Protein AF-M3ENJ6-F1 (afdb_monomer_lite)

pLDDT: mean 75.53, std 18.99, range [31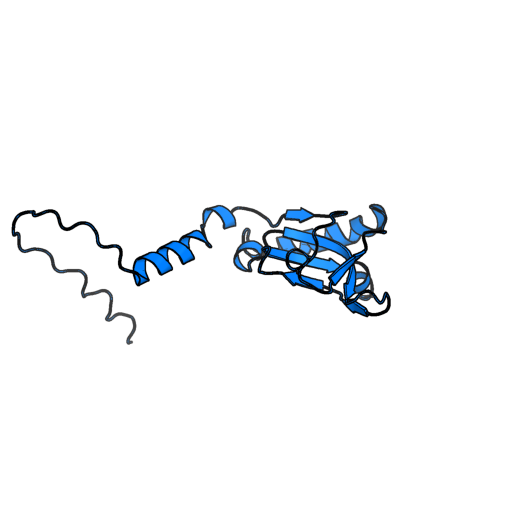.14, 95.12]

Organism: NCBI:txid1088540

Structure (mmCIF, N/CA/C/O backbone):
data_AF-M3ENJ6-F1
#
_entry.id   AF-M3ENJ6-F1
#
loop_
_atom_site.group_PDB
_atom_site.id
_atom_site.type_symbol
_atom_site.label_atom_id
_atom_site.label_alt_id
_atom_site.label_comp_id
_atom_site.label_asym_id
_atom_site.label_entity_id
_atom_site.label_seq_id
_atom_site.pdbx_PDB_ins_code
_atom_site.Cartn_x
_atom_site.Cartn_y
_atom_site.Cartn_z
_atom_site.occupancy
_atom_site.B_iso_or_equiv
_atom_site.auth_seq_id
_atom_site.auth_comp_id
_atom_site.auth_asym_id
_atom_site.auth_atom_id
_atom_site.pdbx_PDB_model_num
ATOM 1 N N . MET A 1 1 ? -9.601 -5.178 40.228 1.00 53.81 1 MET A N 1
ATOM 2 C CA . MET A 1 1 ? -10.461 -4.629 41.297 1.00 53.81 1 MET A CA 1
ATOM 3 C C . MET A 1 1 ? -10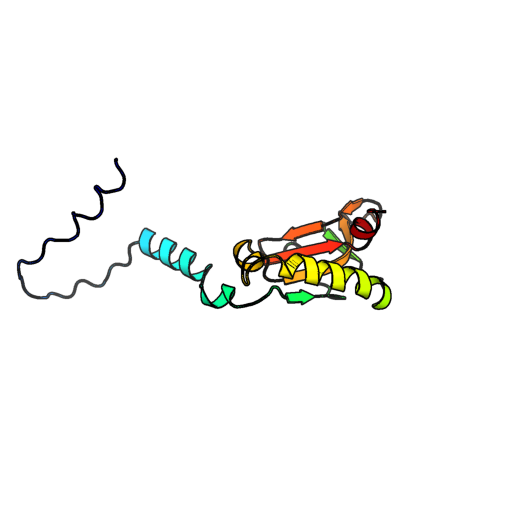.394 -3.096 41.297 1.00 53.81 1 MET A C 1
ATOM 5 O O . MET A 1 1 ? -9.848 -2.539 42.226 1.00 53.81 1 MET A O 1
ATOM 9 N N . ILE A 1 2 ? -10.893 -2.438 40.235 1.00 52.59 2 ILE A N 1
ATOM 10 C CA . ILE A 1 2 ? -11.216 -0.984 40.161 1.00 52.59 2 ILE A CA 1
ATOM 11 C C . ILE A 1 2 ? -12.117 -0.700 38.932 1.00 52.59 2 ILE A C 1
ATOM 13 O O . ILE A 1 2 ? -12.914 0.225 38.969 1.00 52.59 2 ILE A O 1
ATOM 17 N N . LEU A 1 3 ? -12.110 -1.540 37.883 1.00 43.94 3 LEU A N 1
ATOM 18 C CA . LEU A 1 3 ? -12.920 -1.288 36.674 1.00 43.94 3 LEU A CA 1
ATOM 19 C C . LEU A 1 3 ? -14.397 -1.747 36.745 1.00 43.94 3 LEU A C 1
ATOM 21 O O . LEU A 1 3 ? -15.190 -1.385 35.888 1.00 43.94 3 LEU A O 1
ATOM 25 N N . PHE A 1 4 ? -14.806 -2.490 37.780 1.00 44.81 4 PHE A N 1
ATOM 26 C CA . PHE A 1 4 ? -16.204 -2.935 37.952 1.00 44.81 4 PHE A CA 1
ATOM 27 C C . PHE A 1 4 ? -17.105 -1.920 38.684 1.00 44.81 4 PHE A C 1
ATOM 29 O O . PHE A 1 4 ? -18.302 -2.152 38.820 1.00 44.81 4 PHE A O 1
ATOM 36 N N . LEU A 1 5 ? -16.552 -0.792 39.148 1.00 44.59 5 LEU A N 1
ATOM 37 C CA . LEU A 1 5 ? -17.276 0.213 39.940 1.00 44.59 5 LEU A CA 1
ATOM 38 C C . LEU A 1 5 ? -18.091 1.214 39.103 1.00 44.59 5 LEU A C 1
ATOM 40 O O . LEU A 1 5 ? -18.911 1.931 39.663 1.00 44.59 5 LEU A O 1
ATOM 44 N N . PHE A 1 6 ? -17.915 1.252 37.778 1.00 50.09 6 PHE A N 1
ATOM 45 C CA . PHE A 1 6 ? -18.625 2.208 36.916 1.00 50.09 6 PHE A CA 1
ATOM 46 C C . PHE A 1 6 ? -19.968 1.703 36.367 1.00 50.09 6 PHE A C 1
ATOM 48 O O . PHE A 1 6 ? -20.763 2.514 35.900 1.00 50.09 6 PHE A O 1
ATOM 55 N N . LEU A 1 7 ? -20.269 0.399 36.438 1.00 50.62 7 LEU A N 1
ATOM 56 C CA . LEU A 1 7 ? -21.503 -0.140 35.844 1.00 50.62 7 LEU A CA 1
ATOM 57 C C . LEU A 1 7 ? -22.755 0.005 36.725 1.00 50.62 7 LEU A C 1
ATOM 59 O O . LEU A 1 7 ? -23.865 -0.086 36.208 1.00 50.62 7 LEU A O 1
ATOM 63 N N . THR A 1 8 ? -22.628 0.246 38.031 1.00 49.09 8 THR A N 1
ATOM 64 C CA . THR A 1 8 ? -23.790 0.242 38.941 1.00 49.09 8 THR A CA 1
ATOM 65 C C . THR A 1 8 ? -24.475 1.600 39.100 1.00 49.09 8 THR A C 1
ATOM 67 O O . THR A 1 8 ? -25.547 1.662 39.695 1.00 49.09 8 THR A O 1
ATOM 70 N N . ALA A 1 9 ? -23.927 2.682 38.533 1.00 47.38 9 ALA A N 1
ATOM 71 C CA . ALA A 1 9 ? -24.529 4.016 38.631 1.00 47.38 9 ALA A CA 1
ATOM 72 C C . ALA A 1 9 ? -25.655 4.283 37.609 1.00 47.38 9 ALA A C 1
ATOM 74 O O . ALA A 1 9 ? -26.378 5.263 37.758 1.00 47.38 9 ALA A O 1
ATOM 75 N N . LEU A 1 10 ? -25.842 3.426 36.594 1.00 52.09 10 LEU A N 1
ATOM 76 C CA . LEU A 1 10 ? -26.919 3.585 35.601 1.00 52.09 10 LEU A CA 1
ATOM 77 C C . LEU A 1 10 ? -28.250 2.919 35.997 1.00 52.09 10 LEU A C 1
ATOM 79 O O . LEU A 1 10 ? -29.239 3.065 35.282 1.00 52.09 10 LEU A O 1
ATOM 83 N N . ALA A 1 11 ? -28.312 2.207 37.124 1.00 44.59 11 ALA A N 1
ATOM 84 C CA . ALA A 1 11 ? -29.521 1.517 37.573 1.00 44.59 11 ALA A CA 1
ATOM 85 C C . ALA A 1 11 ? -30.241 2.289 38.692 1.00 44.59 11 ALA A C 1
ATOM 87 O O . ALA A 1 11 ? -30.346 1.813 39.818 1.00 44.59 11 ALA A O 1
ATOM 88 N N . CYS A 1 12 ? -30.750 3.487 38.393 1.00 33.75 12 CYS A N 1
ATOM 89 C CA . CYS A 1 12 ? -31.801 4.100 39.205 1.00 33.75 12 CYS A CA 1
ATOM 90 C C . CYS A 1 12 ? -32.714 4.961 38.319 1.00 33.75 12 CYS A C 1
ATOM 92 O O . CYS A 1 12 ? -32.332 6.031 37.860 1.00 33.75 12 CYS A O 1
ATOM 94 N N . ASN A 1 13 ? -33.924 4.466 38.076 1.00 43.31 13 ASN A N 1
ATOM 95 C CA . ASN A 1 13 ? -35.081 5.212 37.577 1.00 43.31 13 ASN A CA 1
ATOM 96 C C . ASN A 1 13 ? -36.240 4.919 38.552 1.00 43.31 13 ASN A C 1
ATOM 98 O O . ASN A 1 13 ? -36.225 3.835 39.144 1.00 43.31 13 ASN A O 1
ATOM 102 N N . PRO A 1 14 ? -37.300 5.745 38.664 1.00 51.31 14 PRO A N 1
ATOM 103 C CA . PRO A 1 14 ? -37.519 7.094 38.131 1.00 51.31 14 PRO A CA 1
ATOM 104 C C . PRO A 1 14 ? -38.055 8.077 39.207 1.00 51.31 14 PRO A C 1
ATOM 106 O O . PRO A 1 14 ? -38.473 7.683 40.296 1.00 51.31 14 PRO A O 1
ATOM 109 N N . LYS A 1 15 ? -38.153 9.368 38.875 1.00 31.14 15 LYS A N 1
ATOM 110 C CA . LYS A 1 15 ? -39.212 10.221 39.436 1.00 31.14 15 LYS A CA 1
ATOM 111 C C . LYS A 1 15 ? -39.740 11.129 38.331 1.00 31.14 15 LYS A C 1
ATOM 113 O O . LYS A 1 15 ? -38.979 11.890 37.747 1.00 31.14 15 LYS A O 1
ATOM 118 N N . GLU A 1 16 ? -41.017 10.952 38.007 1.00 45.12 16 GLU A N 1
ATOM 119 C CA . GLU A 1 16 ? -41.739 11.743 37.014 1.00 45.12 16 GLU A CA 1
ATOM 120 C C . GLU A 1 16 ? -41.805 13.217 37.422 1.00 45.12 16 GLU A C 1
ATOM 122 O O . GLU A 1 16 ? -42.288 13.548 38.505 1.00 45.12 16 GLU A O 1
ATOM 127 N N . GLU A 1 17 ? -41.419 14.093 36.496 1.00 31.44 17 GLU A N 1
ATOM 128 C CA . GLU A 1 17 ? -42.055 15.391 36.305 1.00 31.44 17 GLU A CA 1
ATOM 129 C C . GLU A 1 17 ? -42.125 15.706 34.799 1.00 31.44 17 GLU A C 1
ATOM 131 O O . GLU A 1 17 ? -41.236 15.365 34.021 1.00 31.44 17 GLU A O 1
ATOM 136 N N . ASN A 1 18 ? -43.272 16.254 34.398 1.00 34.28 18 ASN A N 1
ATOM 137 C CA . ASN A 1 18 ? -43.823 16.356 33.043 1.00 34.28 18 ASN A CA 1
ATOM 138 C C . ASN A 1 18 ? -42.956 17.118 32.003 1.00 34.28 18 ASN A C 1
ATOM 140 O O . ASN A 1 18 ? -42.066 17.892 32.361 1.00 34.28 18 ASN A O 1
ATOM 144 N N . PRO A 1 19 ? -43.243 16.935 30.694 1.00 44.66 19 PRO A N 1
ATOM 145 C CA . PRO A 1 19 ? -42.347 17.216 29.589 1.00 44.66 19 PRO A CA 1
ATOM 146 C C . PRO A 1 19 ? -42.394 18.691 29.207 1.00 44.66 19 PRO A C 1
ATOM 148 O O . PRO A 1 19 ? -43.429 19.233 28.831 1.00 44.66 19 PRO A O 1
ATOM 151 N N . SER A 1 20 ? -41.236 19.333 29.213 1.00 32.31 20 SER A N 1
ATOM 152 C CA . SER A 1 20 ? -41.041 20.548 28.437 1.00 32.31 20 SER A CA 1
ATOM 153 C C . SER A 1 20 ? -39.766 20.374 27.637 1.00 32.31 20 SER A C 1
ATOM 155 O O . SER A 1 20 ? -38.665 20.379 28.186 1.00 32.31 20 SER A O 1
ATOM 157 N N . THR A 1 21 ? -39.973 20.098 26.348 1.00 42.16 21 THR A N 1
ATOM 158 C CA . THR A 1 21 ? -39.061 20.285 25.213 1.00 42.16 21 THR A CA 1
ATOM 159 C C . THR A 1 21 ? -37.748 20.973 25.584 1.00 42.16 21 THR A C 1
ATOM 161 O O . THR A 1 21 ? -37.612 22.189 25.463 1.00 42.16 21 THR A O 1
ATOM 164 N N . LYS A 1 22 ? -36.754 20.187 26.002 1.00 33.97 22 LYS A N 1
ATOM 165 C CA . LYS A 1 22 ? -35.361 20.620 25.943 1.00 33.97 22 LYS A CA 1
ATOM 166 C C . LYS A 1 22 ? -34.830 20.158 24.591 1.00 33.97 22 LYS A C 1
ATOM 168 O O . LYS A 1 22 ? -34.833 18.950 24.346 1.00 33.97 22 LYS A O 1
ATOM 173 N N . PRO A 1 23 ? -34.439 21.071 23.686 1.00 42.16 23 PRO A N 1
ATOM 174 C CA . PRO A 1 23 ? -33.745 20.656 22.481 1.00 42.16 23 PRO A CA 1
ATOM 175 C C . PRO A 1 23 ? -32.495 19.911 22.938 1.00 42.16 23 PRO A C 1
ATOM 177 O O . PRO A 1 23 ? -31.799 20.364 23.846 1.00 42.16 23 PRO A O 1
ATOM 180 N N . PHE A 1 24 ? -32.275 18.736 22.360 1.00 42.69 24 PHE A N 1
ATOM 181 C CA . PHE A 1 24 ? -31.094 17.917 22.579 1.00 42.69 24 PHE A CA 1
ATOM 182 C C . PHE A 1 24 ? -29.872 18.779 22.234 1.00 42.69 24 PHE A C 1
ATOM 184 O O . PHE A 1 24 ? -29.521 18.927 21.064 1.00 42.69 24 PHE A O 1
ATOM 191 N N . SER A 1 25 ? -29.288 19.455 23.227 1.00 49.38 25 SER A N 1
ATOM 192 C CA . SER A 1 25 ? -28.078 20.241 23.030 1.00 49.38 25 SER A CA 1
ATOM 193 C C . SER A 1 25 ? -26.958 19.230 22.883 1.00 49.38 25 SER A C 1
ATOM 195 O O . SER A 1 25 ? -26.461 18.699 23.873 1.00 49.38 25 SER A O 1
ATOM 197 N N . LEU A 1 26 ? -26.656 18.892 21.631 1.00 56.31 26 LEU A N 1
ATOM 198 C CA . LEU A 1 26 ? -25.541 18.037 21.273 1.00 56.31 26 LEU A CA 1
ATOM 199 C C . LEU A 1 26 ? -24.282 18.711 21.825 1.00 56.31 26 LEU A C 1
ATOM 201 O O . LEU A 1 26 ? -23.842 19.740 21.312 1.00 56.31 26 LEU A O 1
ATOM 205 N N . ASP A 1 27 ? -23.759 18.178 22.924 1.00 71.31 27 ASP A N 1
ATOM 206 C CA . ASP A 1 27 ? -22.579 18.729 23.566 1.00 71.31 27 ASP A CA 1
ATOM 207 C C . ASP A 1 27 ? -21.409 18.638 22.578 1.00 71.31 27 ASP A C 1
ATOM 209 O O . ASP A 1 27 ? -21.325 17.708 21.756 1.00 71.31 27 ASP A O 1
ATOM 213 N N . LYS A 1 28 ? -20.506 19.616 22.604 1.00 68.88 28 LYS A N 1
ATOM 214 C CA . LYS A 1 28 ? -19.396 19.688 21.638 1.00 68.88 28 LYS A CA 1
ATOM 215 C C . LYS A 1 28 ? -18.558 18.403 21.653 1.00 68.88 28 LYS A C 1
ATOM 217 O O . LYS A 1 28 ? -18.149 17.918 20.599 1.00 68.88 28 LYS A O 1
ATOM 222 N N . ASP A 1 29 ? -18.403 17.805 22.828 1.00 71.00 29 ASP A N 1
ATOM 223 C CA . ASP A 1 29 ? -17.637 16.577 23.034 1.00 71.00 29 ASP A CA 1
ATOM 224 C C . ASP A 1 29 ? -18.362 15.341 22.482 1.00 71.00 29 ASP A C 1
ATOM 226 O O . ASP A 1 29 ? -17.748 14.512 21.810 1.00 71.00 29 ASP A O 1
ATOM 230 N N . THR A 1 30 ? -19.689 15.255 22.643 1.00 72.56 30 THR A N 1
ATOM 231 C CA . THR A 1 30 ? -20.504 14.226 21.970 1.00 72.56 30 THR A CA 1
ATOM 232 C C . THR A 1 30 ? -20.474 14.365 20.450 1.00 72.56 30 THR A C 1
ATOM 234 O O . THR A 1 30 ? -20.476 13.360 19.745 1.00 72.56 30 THR A O 1
ATOM 237 N N . SER A 1 31 ? -20.381 15.593 19.937 1.00 73.25 31 SER A N 1
ATOM 238 C CA . SER A 1 31 ? -20.299 15.874 18.498 1.00 73.25 31 SER A CA 1
ATOM 239 C C . SER A 1 31 ? -18.965 15.407 17.907 1.00 73.25 31 SER A C 1
ATOM 241 O O . SER A 1 31 ? -18.934 14.802 16.837 1.00 73.25 31 SER A O 1
ATOM 243 N N . LEU A 1 32 ? -17.861 15.648 18.623 1.00 72.56 32 LEU A N 1
ATOM 244 C CA . LEU A 1 32 ? -16.525 15.181 18.243 1.00 72.56 32 LEU A CA 1
ATOM 245 C C . LEU A 1 32 ? -16.411 13.655 18.319 1.00 72.56 32 LEU A C 1
ATOM 247 O O . LEU A 1 32 ? -15.846 13.048 17.413 1.00 72.56 32 LEU A O 1
ATOM 251 N N . LEU A 1 33 ? -16.987 13.028 19.348 1.00 71.38 33 LEU A N 1
ATOM 252 C CA . LEU A 1 33 ? -17.056 11.566 19.454 1.00 71.38 33 LEU A CA 1
ATOM 253 C C . LEU A 1 33 ? -17.849 10.943 18.299 1.00 71.38 33 LEU A C 1
ATOM 255 O O . LEU A 1 33 ? -17.395 9.969 17.704 1.00 71.38 33 LEU A O 1
ATOM 259 N N . LEU A 1 34 ? -18.991 11.529 17.935 1.00 69.44 34 LEU A N 1
ATOM 260 C CA . LEU A 1 34 ? -19.777 11.101 16.774 1.00 69.44 34 LEU A CA 1
ATOM 261 C C . LEU A 1 34 ? -19.007 11.266 15.458 1.00 69.44 34 LEU A C 1
ATOM 263 O O . LEU A 1 34 ? -19.066 10.379 14.611 1.00 69.44 34 LEU A O 1
ATOM 267 N N . LEU A 1 35 ? -18.250 12.354 15.293 1.00 66.31 35 LEU A N 1
ATOM 268 C CA . LEU A 1 35 ? -17.408 12.567 14.113 1.00 66.31 35 LEU A CA 1
ATOM 269 C C . LEU A 1 35 ? -16.266 11.539 14.030 1.00 66.31 35 LEU A C 1
ATOM 271 O O . LEU A 1 35 ? -15.952 11.054 12.947 1.00 66.31 35 LEU A O 1
ATOM 275 N N . LEU A 1 36 ? -15.671 11.170 15.168 1.00 65.50 36 LEU A N 1
ATOM 276 C CA . LEU A 1 36 ? -14.645 10.124 15.242 1.00 65.50 36 LEU A CA 1
ATOM 277 C C . LEU A 1 36 ? -15.221 8.739 14.908 1.00 65.50 36 LEU A C 1
ATOM 279 O O . LEU A 1 36 ? -14.609 7.997 14.144 1.00 65.50 36 LEU A O 1
ATOM 283 N N . LEU A 1 37 ? -16.423 8.424 15.395 1.00 63.62 37 LEU A N 1
ATOM 284 C CA . LEU A 1 37 ? -17.148 7.188 15.065 1.00 63.62 37 LEU A CA 1
ATOM 285 C C . LEU A 1 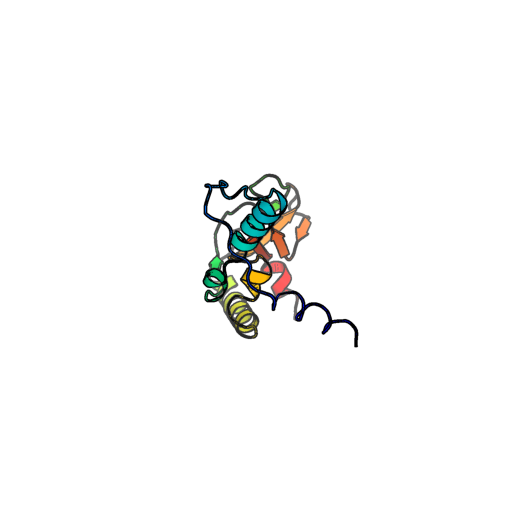37 ? -17.594 7.133 13.598 1.00 63.62 37 LEU A C 1
ATOM 287 O O . LEU A 1 37 ? -17.682 6.061 13.013 1.00 63.62 37 LEU A O 1
ATOM 291 N N . GLN A 1 38 ? -17.855 8.279 12.964 1.00 61.94 38 GLN A N 1
ATOM 292 C CA . GLN A 1 38 ? -18.127 8.312 11.525 1.00 61.94 38 GLN A CA 1
ATOM 293 C C . GLN A 1 38 ? -16.898 7.950 10.680 1.00 61.94 38 GLN A C 1
ATOM 295 O O . GLN A 1 38 ? -17.090 7.559 9.526 1.00 61.94 38 GLN A O 1
ATOM 300 N N . ILE A 1 39 ? -15.681 8.084 11.229 1.00 62.41 39 ILE A N 1
ATOM 301 C CA . ILE A 1 39 ? -14.422 7.738 10.557 1.00 62.41 39 ILE A CA 1
ATOM 302 C C . ILE A 1 39 ? -14.129 6.235 10.661 1.00 62.41 39 ILE A C 1
ATOM 304 O O . ILE A 1 39 ? -13.757 5.669 9.634 1.00 62.41 39 ILE A O 1
ATOM 308 N N . ASP A 1 40 ? -14.355 5.569 11.812 1.00 63.16 40 ASP A N 1
ATOM 309 C CA . ASP A 1 40 ? -14.572 4.107 11.811 1.00 63.16 40 ASP A CA 1
ATOM 310 C C . ASP A 1 40 ? -16.001 3.618 11.962 1.00 63.16 40 ASP A C 1
ATOM 312 O O . ASP A 1 40 ? -16.486 3.198 13.011 1.00 63.16 40 ASP A O 1
ATOM 316 N N . ARG A 1 41 ? -16.613 3.532 10.788 1.00 64.19 41 ARG A N 1
ATOM 317 C CA . ARG A 1 41 ? -17.772 2.704 10.528 1.00 64.19 41 ARG A CA 1
ATOM 318 C C . ARG A 1 41 ? -17.355 1.248 10.394 1.00 64.19 41 ARG A C 1
ATOM 320 O O . ARG A 1 41 ? -16.471 0.923 9.601 1.00 64.19 41 ARG A O 1
ATOM 327 N N . PHE A 1 42 ? -18.038 0.386 11.136 1.00 62.16 42 PHE A N 1
ATOM 328 C CA . PHE A 1 42 ? -17.850 -1.060 11.080 1.00 62.16 42 PHE A CA 1
ATOM 329 C C . PHE A 1 42 ? -18.088 -1.614 9.668 1.00 62.16 42 PHE A C 1
ATOM 331 O O . PHE A 1 42 ? -17.391 -2.528 9.242 1.00 62.16 42 PHE A O 1
ATOM 338 N N . GLU A 1 43 ? -19.003 -1.007 8.910 1.00 66.56 43 GLU A N 1
ATOM 339 C CA . GLU A 1 43 ? -19.340 -1.404 7.541 1.00 66.56 43 GLU A CA 1
ATOM 340 C C . GLU A 1 43 ? -18.136 -1.343 6.584 1.00 66.56 43 GLU A C 1
ATOM 342 O O . GLU A 1 43 ? -18.091 -2.078 5.600 1.00 66.56 43 GLU A O 1
ATOM 347 N N . ASN A 1 44 ? -17.133 -0.510 6.882 1.00 66.56 44 ASN A N 1
ATOM 348 C CA . ASN A 1 44 ? -15.908 -0.432 6.085 1.00 66.56 44 ASN A CA 1
ATOM 349 C C . ASN A 1 44 ? -14.941 -1.595 6.369 1.00 66.56 44 ASN A C 1
ATOM 351 O O . ASN A 1 44 ? -13.985 -1.773 5.622 1.00 66.56 44 ASN A O 1
ATOM 355 N N . TYR A 1 45 ? -15.145 -2.381 7.430 1.00 64.31 45 TYR A N 1
ATOM 356 C CA . TYR A 1 45 ? -14.247 -3.477 7.811 1.00 64.31 45 TYR A CA 1
ATOM 357 C C . TYR A 1 45 ? -14.609 -4.828 7.195 1.00 64.31 45 TYR A C 1
ATOM 359 O O . TYR A 1 45 ? -13.802 -5.753 7.241 1.00 64.31 45 TYR A O 1
ATOM 367 N N . ASP A 1 46 ? -15.775 -4.937 6.564 1.00 73.62 46 ASP A N 1
ATOM 368 C CA . ASP A 1 46 ? -16.148 -6.138 5.814 1.00 73.62 46 ASP A CA 1
ATOM 369 C C . ASP A 1 46 ? -15.437 -6.225 4.449 1.00 73.62 46 ASP A C 1
ATOM 371 O O . ASP A 1 46 ? -15.524 -7.246 3.761 1.00 73.62 46 ASP A O 1
ATOM 375 N N . GLN A 1 47 ? -14.711 -5.170 4.059 1.00 78.44 47 GLN A N 1
ATOM 376 C CA . GLN A 1 47 ? -14.006 -5.063 2.786 1.00 78.44 47 GLN A CA 1
ATOM 377 C C . GLN A 1 47 ? -12.509 -5.378 2.924 1.00 78.44 47 GLN A C 1
ATOM 379 O O . GLN A 1 47 ? -11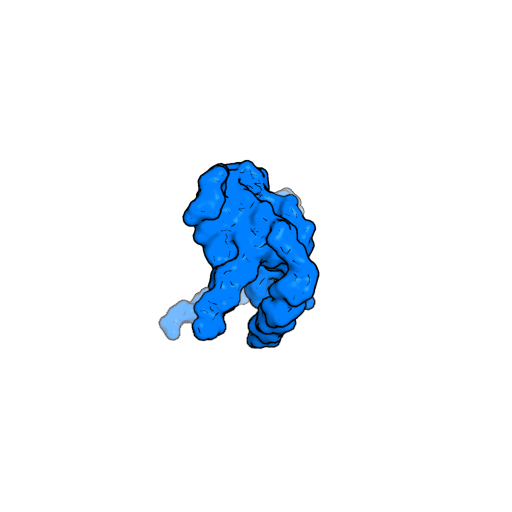.868 -5.094 3.941 1.00 78.44 47 GLN A O 1
ATOM 384 N N . ASP A 1 48 ? -11.953 -5.970 1.868 1.00 83.38 48 ASP A N 1
ATOM 385 C CA . ASP A 1 48 ? -10.510 -6.119 1.694 1.00 83.38 48 ASP A CA 1
ATOM 386 C C . ASP A 1 48 ? -9.916 -4.825 1.111 1.00 83.38 48 ASP A C 1
ATOM 388 O O . ASP A 1 48 ? -10.612 -4.030 0.478 1.00 83.38 48 ASP A O 1
ATOM 392 N N . VAL A 1 49 ? -8.622 -4.599 1.345 1.00 91.19 49 VAL A N 1
ATOM 393 C CA . VAL A 1 49 ? -7.902 -3.441 0.795 1.00 91.19 49 VAL A CA 1
ATOM 394 C C . VAL A 1 49 ? -7.842 -3.525 -0.732 1.00 91.19 49 VAL A C 1
ATOM 396 O O . VAL A 1 49 ? -7.557 -4.581 -1.298 1.00 91.19 49 VAL A O 1
ATOM 399 N N . GLU A 1 50 ? -8.090 -2.409 -1.413 1.00 93.19 50 GLU A N 1
ATOM 400 C CA . GLU A 1 50 ? -7.991 -2.345 -2.871 1.00 93.19 50 GLU A CA 1
ATOM 401 C C . GLU A 1 50 ? -6.521 -2.198 -3.288 1.00 93.19 50 GLU A C 1
ATOM 403 O O . GLU A 1 50 ? -5.817 -1.310 -2.805 1.00 93.19 50 GLU A O 1
ATOM 408 N N . ILE A 1 51 ? -6.045 -3.062 -4.186 1.00 93.62 51 ILE A N 1
ATOM 409 C CA . ILE A 1 51 ? -4.684 -2.990 -4.732 1.00 93.62 51 ILE A CA 1
ATOM 410 C C . ILE A 1 51 ? -4.757 -2.361 -6.123 1.00 93.62 51 ILE A C 1
ATOM 412 O O . ILE A 1 51 ? -5.401 -2.903 -7.019 1.00 93.62 51 ILE A O 1
ATOM 416 N N . LEU A 1 52 ? -4.079 -1.231 -6.293 1.00 94.25 52 LEU A N 1
ATOM 417 C CA . LEU A 1 52 ? -4.013 -0.450 -7.520 1.00 94.25 52 LEU A CA 1
ATOM 418 C C . LEU A 1 52 ? -2.614 -0.548 -8.130 1.00 94.25 52 LEU A C 1
ATOM 420 O O . LEU A 1 52 ? -1.605 -0.415 -7.436 1.00 94.25 52 LEU A O 1
ATOM 424 N N . THR A 1 53 ? -2.559 -0.732 -9.443 1.00 92.88 53 THR A N 1
ATOM 425 C CA . THR A 1 53 ? -1.331 -0.717 -10.247 1.00 92.88 53 THR A CA 1
ATOM 426 C C . THR A 1 53 ? -1.465 0.324 -11.350 1.00 92.88 53 THR A C 1
ATOM 428 O O . THR A 1 53 ? -2.569 0.784 -11.639 1.00 92.88 53 THR A O 1
ATOM 431 N N . HIS A 1 54 ? -0.346 0.746 -11.941 1.00 91.81 54 HIS A N 1
ATOM 432 C CA . HIS A 1 54 ? -0.288 1.722 -13.040 1.00 91.81 54 HIS A CA 1
ATOM 433 C C . HIS A 1 54 ? -1.131 2.985 -12.804 1.00 91.81 54 HIS A C 1
ATOM 435 O O . HIS A 1 54 ? -1.658 3.581 -13.740 1.00 91.81 54 HIS A O 1
ATOM 441 N N . THR A 1 55 ? -1.285 3.392 -11.543 1.00 90.81 55 THR A N 1
ATOM 442 C CA . THR A 1 55 ? -2.156 4.503 -11.160 1.00 90.81 55 THR A CA 1
ATOM 443 C C . THR A 1 55 ? -1.313 5.662 -10.639 1.00 90.81 55 THR A C 1
ATOM 445 O O . THR A 1 55 ? -0.574 5.508 -9.668 1.00 90.81 55 THR A O 1
ATOM 448 N N . ASP A 1 56 ? -1.455 6.834 -11.259 1.00 90.12 56 ASP A N 1
ATOM 449 C CA . ASP A 1 56 ? -0.769 8.063 -10.847 1.00 90.12 56 ASP A CA 1
ATOM 450 C C . ASP A 1 56 ? -1.599 8.834 -9.808 1.00 90.12 56 ASP A C 1
ATOM 452 O O . ASP A 1 56 ? -2.273 9.820 -10.110 1.00 90.12 56 ASP A O 1
ATOM 456 N N . ILE A 1 57 ? -1.612 8.332 -8.570 1.00 92.25 57 ILE A N 1
ATOM 457 C CA . ILE A 1 57 ? -2.164 9.067 -7.424 1.00 92.25 57 ILE A CA 1
ATOM 458 C C . ILE A 1 57 ? -0.986 9.681 -6.664 1.00 92.25 57 ILE A C 1
ATOM 460 O O . ILE A 1 57 ? -0.289 8.958 -5.957 1.00 92.25 57 ILE A O 1
ATOM 464 N N . PRO A 1 58 ? -0.731 10.995 -6.773 1.00 90.62 58 PRO A N 1
ATOM 465 C CA . PRO A 1 58 ? 0.435 11.595 -6.144 1.00 90.62 58 PRO A CA 1
ATOM 466 C C . PRO A 1 58 ? 0.310 11.585 -4.607 1.00 90.62 58 PRO A C 1
ATOM 468 O O . PRO A 1 58 ? -0.720 12.035 -4.081 1.00 90.62 58 PRO A O 1
ATOM 471 N N . PRO A 1 59 ? 1.362 11.165 -3.872 1.00 91.75 59 PRO A N 1
ATOM 472 C CA . PRO A 1 59 ? 1.340 11.128 -2.414 1.00 91.75 59 PRO A CA 1
ATOM 473 C C . PRO A 1 59 ? 1.067 12.492 -1.775 1.00 91.75 59 PRO A C 1
ATOM 475 O O . PRO A 1 59 ? 1.541 13.539 -2.237 1.00 91.75 59 PRO A O 1
ATOM 478 N N . TYR A 1 60 ? 0.336 12.477 -0.663 1.00 90.44 60 TYR A N 1
ATOM 479 C CA . TYR A 1 60 ? -0.084 13.648 0.108 1.00 90.44 60 TYR A CA 1
ATOM 480 C C . TYR A 1 60 ? -0.852 14.663 -0.739 1.00 90.44 60 TYR A C 1
ATOM 482 O O . TYR A 1 60 ? -0.691 15.878 -0.591 1.00 90.44 60 TYR A O 1
ATOM 490 N N . SER A 1 61 ? -1.689 14.160 -1.653 1.00 85.94 61 SER A N 1
ATOM 491 C CA . SER A 1 61 ? -2.490 14.977 -2.574 1.00 85.94 61 SER A CA 1
ATOM 492 C C . SER A 1 61 ? -1.641 15.970 -3.378 1.00 85.94 61 SER A C 1
ATOM 494 O O . SER A 1 61 ? -2.027 17.127 -3.554 1.00 85.94 61 SER A O 1
ATOM 496 N N . GLY A 1 62 ? -0.445 15.544 -3.796 1.00 82.81 62 GLY A N 1
ATOM 497 C CA . GLY A 1 62 ? 0.494 16.364 -4.568 1.00 82.81 62 GLY A CA 1
ATOM 498 C C . GLY A 1 62 ? 1.189 17.482 -3.782 1.00 82.81 62 GLY A C 1
ATOM 499 O O . GLY A 1 62 ? 1.916 18.273 -4.372 1.00 82.81 62 GLY A O 1
ATOM 500 N N . LYS A 1 63 ? 1.004 17.565 -2.457 1.00 83.19 63 LYS A N 1
ATOM 501 C CA . LYS A 1 63 ? 1.679 18.558 -1.595 1.00 83.19 63 LYS A CA 1
ATOM 502 C C . LYS A 1 63 ? 3.048 18.096 -1.094 1.00 83.19 63 LYS A C 1
ATOM 504 O O . LYS A 1 63 ? 3.641 18.754 -0.242 1.00 83.19 63 LYS A O 1
ATOM 509 N N . SER A 1 64 ? 3.526 16.949 -1.567 1.00 84.12 64 SER A N 1
ATOM 510 C CA . SER A 1 64 ? 4.798 16.371 -1.153 1.00 84.12 64 SER A CA 1
ATOM 511 C C . SER A 1 64 ? 5.846 16.430 -2.250 1.00 84.12 64 SER A C 1
ATOM 513 O O . SER A 1 64 ? 5.545 16.644 -3.419 1.00 84.12 64 SER A O 1
ATOM 515 N N . ASN A 1 65 ? 7.093 16.185 -1.860 1.00 87.94 65 ASN A N 1
ATOM 516 C CA . ASN A 1 65 ? 8.207 16.051 -2.791 1.00 87.94 65 ASN A CA 1
ATOM 517 C C . ASN A 1 65 ? 8.310 14.628 -3.360 1.00 87.94 65 ASN A C 1
ATOM 519 O O . ASN A 1 65 ? 9.396 14.241 -3.780 1.00 87.94 65 ASN A O 1
ATOM 523 N N . PHE A 1 66 ? 7.242 13.828 -3.307 1.00 89.75 66 PHE A N 1
ATOM 524 C CA . PHE A 1 66 ? 7.253 12.466 -3.823 1.00 89.75 66 PHE A CA 1
ATOM 525 C C . PHE A 1 66 ? 6.579 12.389 -5.192 1.00 89.75 66 PHE A C 1
ATOM 527 O O . PHE A 1 66 ? 5.527 12.990 -5.403 1.00 89.75 66 PHE A O 1
ATOM 534 N N . SER A 1 67 ? 7.164 11.615 -6.101 1.00 89.62 67 SER A N 1
ATOM 535 C CA . SER A 1 67 ? 6.553 11.241 -7.377 1.00 89.62 67 SER A CA 1
ATOM 536 C C . SER A 1 67 ? 6.600 9.729 -7.578 1.00 89.62 67 SER A C 1
ATOM 538 O O . SER A 1 67 ? 7.381 9.020 -6.937 1.00 89.62 67 SER A O 1
ATOM 540 N N . LEU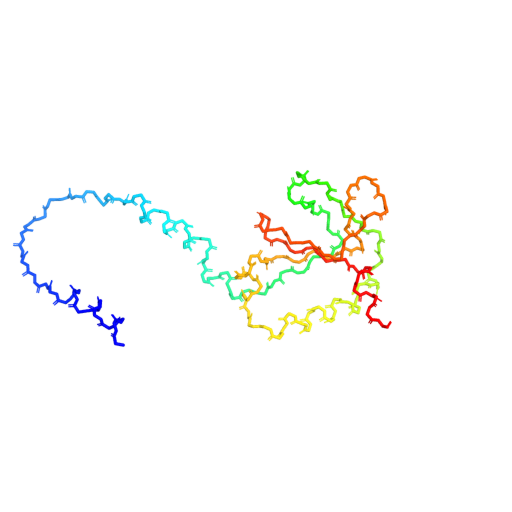 A 1 68 ? 5.718 9.230 -8.441 1.00 91.00 68 LEU A N 1
ATOM 541 C CA . LEU A 1 68 ? 5.579 7.808 -8.720 1.00 91.00 68 LEU A CA 1
ATOM 542 C C . LEU A 1 68 ? 6.190 7.487 -10.082 1.00 91.00 68 LEU A C 1
ATOM 544 O O . LEU A 1 68 ? 5.864 8.119 -11.084 1.00 91.00 68 LEU A O 1
ATOM 548 N N . ASP A 1 69 ? 7.077 6.498 -10.110 1.00 89.50 69 ASP A N 1
ATOM 549 C CA . ASP A 1 69 ? 7.575 5.909 -11.346 1.00 89.50 69 ASP A CA 1
ATOM 550 C C . ASP A 1 69 ? 6.677 4.732 -11.739 1.00 89.50 69 ASP A C 1
ATOM 552 O O . ASP A 1 69 ? 6.615 3.708 -11.046 1.00 89.50 69 ASP A O 1
ATOM 556 N N . LEU A 1 70 ? 5.970 4.908 -12.853 1.00 90.44 70 LEU A N 1
ATOM 557 C CA . LEU A 1 70 ? 5.053 3.922 -13.422 1.00 90.44 70 LEU A CA 1
ATOM 558 C C . LEU A 1 70 ? 5.647 3.182 -14.627 1.00 90.44 70 LEU A C 1
ATOM 560 O O . LEU A 1 70 ? 4.930 2.455 -15.308 1.00 90.44 70 LEU A O 1
ATOM 564 N N . ASN A 1 71 ? 6.942 3.365 -14.902 1.00 89.69 71 ASN A N 1
ATOM 565 C CA . ASN A 1 71 ? 7.623 2.730 -16.023 1.00 89.69 71 ASN A CA 1
ATOM 566 C C . ASN A 1 71 ? 7.987 1.273 -15.697 1.00 89.69 71 ASN A C 1
ATOM 568 O O . ASN A 1 71 ? 9.135 0.963 -15.377 1.00 89.69 71 ASN A O 1
ATOM 572 N N . TYR A 1 72 ? 6.986 0.396 -15.732 1.00 86.75 72 TYR A N 1
ATOM 573 C CA . TYR A 1 72 ? 7.135 -1.041 -15.529 1.00 86.75 72 TYR A CA 1
ATOM 574 C C . TYR A 1 72 ? 6.079 -1.831 -16.304 1.00 86.75 72 TYR A C 1
ATOM 576 O O . TYR A 1 72 ? 4.954 -1.365 -16.519 1.00 86.75 72 TYR A O 1
ATOM 584 N N . GLU A 1 73 ? 6.433 -3.056 -16.677 1.00 88.50 73 GLU A N 1
ATOM 585 C CA . GLU A 1 73 ? 5.530 -3.958 -17.380 1.00 88.50 73 GLU A CA 1
ATOM 586 C C . GLU A 1 73 ? 4.616 -4.691 -16.393 1.00 88.50 73 GLU A C 1
ATOM 588 O O . GLU A 1 73 ? 4.970 -4.946 -15.240 1.00 88.50 73 GLU A O 1
ATOM 593 N N . ALA A 1 74 ? 3.421 -5.076 -16.844 1.00 85.12 74 ALA A N 1
ATOM 594 C CA . ALA A 1 74 ? 2.496 -5.848 -16.011 1.00 85.12 74 ALA A CA 1
ATOM 595 C C . ALA A 1 74 ? 3.088 -7.207 -15.584 1.00 85.12 74 ALA A C 1
ATOM 597 O O . ALA A 1 74 ? 2.812 -7.682 -14.487 1.00 85.12 74 ALA A O 1
ATOM 598 N N . SER A 1 75 ? 3.958 -7.806 -16.405 1.00 85.69 75 SER A N 1
ATOM 599 C CA . SER A 1 75 ? 4.644 -9.062 -16.074 1.00 85.69 75 SER A CA 1
ATOM 600 C C . SER A 1 75 ? 5.567 -8.955 -14.862 1.00 85.69 75 SER A C 1
ATOM 602 O O . SER A 1 75 ? 5.745 -9.940 -14.149 1.00 85.69 75 SER A O 1
ATOM 604 N N . ASP A 1 76 ? 6.137 -7.774 -14.613 1.00 84.06 76 ASP A N 1
ATOM 605 C CA . ASP A 1 76 ? 7.069 -7.550 -13.501 1.00 84.06 76 ASP A CA 1
ATOM 606 C C . ASP A 1 76 ? 6.332 -7.488 -12.151 1.00 84.06 76 ASP A C 1
ATOM 608 O O . ASP A 1 76 ? 6.919 -7.718 -11.092 1.00 84.06 76 ASP A O 1
ATOM 612 N N . LEU A 1 77 ? 5.029 -7.193 -12.191 1.00 86.88 77 LEU A N 1
ATOM 613 C CA . LEU A 1 77 ? 4.151 -7.099 -11.028 1.00 86.88 77 LEU A CA 1
ATOM 614 C C . LEU A 1 77 ? 3.597 -8.441 -10.572 1.00 86.88 77 LEU A C 1
ATOM 616 O O . LEU A 1 77 ? 3.454 -8.633 -9.368 1.00 86.88 77 LEU A O 1
ATOM 620 N N . GLU A 1 78 ? 3.229 -9.327 -11.500 1.00 88.12 78 GLU A N 1
ATOM 621 C CA . GLU A 1 78 ? 2.487 -10.565 -11.206 1.00 88.12 78 GLU A CA 1
ATOM 622 C C . GLU A 1 78 ? 3.028 -11.346 -9.991 1.00 88.12 78 GLU A C 1
ATOM 624 O O . GLU A 1 78 ? 2.270 -11.537 -9.034 1.00 88.12 78 GLU A O 1
ATOM 629 N N . PRO A 1 79 ? 4.328 -11.709 -9.918 1.00 87.44 79 PRO A N 1
ATOM 630 C CA . PRO A 1 79 ? 4.844 -12.457 -8.769 1.00 87.44 79 PRO A CA 1
ATOM 631 C C . PRO A 1 79 ? 4.770 -11.660 -7.459 1.00 87.44 79 PRO A C 1
ATOM 633 O O . PRO A 1 79 ? 4.524 -12.220 -6.391 1.00 87.44 79 PRO A O 1
ATOM 636 N N . TYR A 1 80 ? 4.954 -10.339 -7.522 1.00 87.62 80 TYR A N 1
ATOM 637 C CA . TYR A 1 80 ? 4.851 -9.477 -6.349 1.00 87.62 80 TYR A CA 1
ATOM 638 C C . TYR A 1 80 ? 3.401 -9.332 -5.873 1.00 87.62 80 TYR A C 1
ATOM 640 O O . TYR A 1 80 ? 3.139 -9.373 -4.671 1.00 87.62 80 TYR A O 1
ATOM 648 N N . LEU A 1 81 ? 2.449 -9.199 -6.798 1.00 91.19 81 LEU A N 1
ATOM 649 C CA . LEU A 1 81 ? 1.026 -9.093 -6.485 1.00 91.19 81 LEU A CA 1
ATOM 650 C C . LEU A 1 81 ? 0.490 -10.375 -5.852 1.00 91.19 81 LEU A C 1
ATOM 652 O O . LEU A 1 81 ? -0.323 -10.290 -4.932 1.00 91.19 81 LEU A O 1
ATOM 656 N N . GLU A 1 82 ? 0.936 -11.547 -6.306 1.00 91.56 82 GLU A N 1
ATOM 657 C CA . GLU A 1 82 ? 0.576 -12.821 -5.679 1.00 91.56 82 GLU A CA 1
ATOM 658 C C . GLU A 1 82 ? 1.060 -12.892 -4.227 1.00 91.56 82 GLU A C 1
ATOM 660 O O . GLU A 1 82 ? 0.257 -13.159 -3.329 1.00 91.56 82 GLU A O 1
ATOM 665 N N . LEU A 1 83 ? 2.335 -12.576 -3.978 1.00 92.06 83 LEU A N 1
ATOM 666 C CA . LEU A 1 83 ? 2.903 -12.550 -2.627 1.00 92.06 83 LEU A CA 1
ATOM 667 C C . LEU A 1 83 ? 2.205 -11.520 -1.731 1.00 92.06 83 LEU A C 1
ATOM 669 O O . LEU A 1 83 ? 1.868 -11.819 -0.587 1.00 92.06 83 LEU A O 1
ATOM 673 N N . LEU A 1 84 ? 1.940 -10.321 -2.253 1.00 91.69 84 LEU A N 1
ATOM 674 C CA . LEU A 1 84 ? 1.248 -9.264 -1.518 1.00 91.69 84 LEU A CA 1
ATOM 675 C C . LEU A 1 84 ? -0.174 -9.690 -1.134 1.00 91.69 84 LEU A C 1
ATOM 677 O O . LEU A 1 84 ? -0.578 -9.516 0.016 1.00 91.69 84 LEU A O 1
ATOM 681 N N . LYS A 1 85 ? -0.925 -10.286 -2.068 1.00 92.31 85 LYS A N 1
ATOM 682 C CA . LYS A 1 85 ? -2.267 -10.823 -1.796 1.00 92.31 85 LYS A CA 1
ATOM 683 C C . LYS A 1 85 ? -2.218 -11.918 -0.733 1.00 92.31 85 LYS A C 1
ATOM 685 O O . LYS A 1 85 ? -3.036 -11.892 0.183 1.00 92.31 85 LYS A O 1
ATOM 690 N N . GLN A 1 86 ? -1.255 -12.838 -0.820 1.00 93.00 86 GLN A N 1
ATOM 691 C CA . GLN A 1 86 ? -1.059 -13.880 0.191 1.00 93.00 86 GLN A CA 1
ATOM 692 C C . GLN A 1 86 ? -0.744 -13.292 1.571 1.00 93.00 86 GLN A C 1
ATOM 694 O O . GLN A 1 86 ? -1.288 -13.764 2.566 1.00 93.00 86 GLN A O 1
ATOM 699 N N . GLU A 1 87 ? 0.097 -12.257 1.648 1.00 91.44 87 GLU A N 1
ATOM 700 C CA . GLU A 1 87 ? 0.448 -11.616 2.919 1.00 91.44 87 GLU A CA 1
ATOM 701 C C . GLU A 1 87 ? -0.752 -10.901 3.546 1.00 91.44 87 GLU A C 1
ATOM 703 O O . GLU A 1 87 ? -1.011 -11.053 4.739 1.00 91.44 87 GLU A O 1
ATOM 708 N N . ILE A 1 88 ? -1.534 -10.177 2.742 1.00 91.00 88 ILE A N 1
ATOM 709 C CA . ILE A 1 88 ? -2.749 -9.489 3.199 1.00 91.00 88 ILE A CA 1
ATOM 710 C C . ILE A 1 88 ? -3.782 -10.497 3.715 1.00 91.00 88 ILE A C 1
ATOM 712 O O . ILE A 1 88 ? -4.382 -10.271 4.766 1.00 91.00 88 ILE A O 1
ATOM 716 N N . GLN A 1 89 ? -3.944 -11.636 3.034 1.00 91.25 89 GLN A N 1
ATOM 717 C CA . GLN A 1 89 ? -4.889 -12.694 3.414 1.00 91.25 89 GLN A CA 1
ATOM 718 C C . GLN A 1 89 ? -4.575 -13.369 4.759 1.00 91.25 89 GLN A C 1
ATOM 720 O O . GLN A 1 89 ? -5.439 -14.054 5.307 1.00 91.25 89 GLN A O 1
ATOM 725 N N . LYS A 1 90 ? -3.375 -13.177 5.325 1.00 92.88 90 LYS A N 1
ATOM 726 C CA . LYS A 1 90 ? -3.046 -13.661 6.679 1.00 92.88 90 LYS A CA 1
ATOM 727 C C . LYS A 1 90 ? -3.787 -12.899 7.778 1.00 92.88 90 LYS A C 1
ATOM 729 O O . LYS A 1 90 ? -3.857 -13.383 8.908 1.00 92.88 90 LYS A O 1
ATOM 734 N N . TYR A 1 91 ? -4.315 -11.717 7.470 1.00 90.12 91 TYR A N 1
ATOM 735 C CA . TYR A 1 91 ? -5.010 -10.860 8.421 1.00 90.12 91 TYR A CA 1
ATOM 736 C C . TYR A 1 91 ? -6.528 -10.906 8.201 1.00 90.12 91 TYR A C 1
ATOM 738 O O . TYR A 1 91 ? -6.985 -11.117 7.078 1.00 90.12 91 TYR A O 1
ATOM 746 N N . PRO A 1 92 ? -7.339 -10.690 9.256 1.00 88.69 92 PRO A N 1
ATOM 747 C CA . PRO A 1 92 ? -8.781 -10.556 9.101 1.00 88.69 92 PRO A CA 1
ATOM 748 C C . PRO A 1 92 ? -9.145 -9.414 8.147 1.00 88.69 92 PRO A C 1
ATOM 750 O O . PRO A 1 92 ? -8.435 -8.407 8.063 1.00 88.69 92 PRO A O 1
ATOM 753 N N . ARG A 1 93 ? -10.302 -9.537 7.493 1.00 86.75 93 ARG A N 1
ATOM 754 C CA . ARG A 1 93 ? -10.876 -8.455 6.684 1.00 86.75 93 ARG A CA 1
ATOM 755 C C . ARG A 1 93 ? -10.968 -7.156 7.482 1.00 86.75 93 ARG A C 1
ATOM 757 O O . ARG A 1 93 ? -11.118 -7.173 8.706 1.00 86.75 93 ARG A O 1
ATOM 764 N N . GLY A 1 94 ? -10.780 -6.031 6.797 1.00 86.69 94 GLY A N 1
ATOM 765 C CA . GLY A 1 94 ? -10.781 -4.715 7.427 1.00 86.69 94 GLY A CA 1
ATOM 766 C C . GLY A 1 94 ? -9.553 -4.389 8.281 1.00 86.69 94 GLY A C 1
ATOM 767 O O . GLY A 1 94 ? -9.426 -3.244 8.709 1.00 86.69 94 GLY A O 1
ATOM 768 N N . TYR A 1 95 ? -8.613 -5.317 8.509 1.00 88.19 95 TYR A N 1
ATOM 769 C CA . TYR A 1 95 ? -7.418 -5.052 9.325 1.00 88.19 95 TYR A CA 1
ATOM 770 C C . TYR A 1 95 ? -6.565 -3.905 8.759 1.00 88.19 95 TYR A C 1
ATOM 772 O O . TYR A 1 95 ? -6.193 -2.982 9.483 1.00 88.19 95 TYR A O 1
ATOM 780 N N . MET A 1 96 ? -6.318 -3.919 7.446 1.00 88.62 96 MET A N 1
ATOM 781 C CA . MET A 1 96 ? -5.616 -2.839 6.737 1.00 88.62 96 MET A CA 1
ATOM 782 C C . MET A 1 96 ? -6.403 -1.519 6.793 1.00 88.62 96 MET A C 1
ATOM 784 O O . MET A 1 96 ? -5.838 -0.465 7.078 1.00 88.62 96 MET A O 1
ATOM 788 N N . ILE A 1 97 ? -7.726 -1.574 6.624 1.00 87.00 97 ILE A N 1
ATOM 789 C CA . ILE A 1 97 ? -8.608 -0.397 6.650 1.00 87.00 97 ILE A CA 1
ATOM 790 C C . ILE A 1 97 ? -8.615 0.249 8.040 1.00 87.00 97 ILE A C 1
ATOM 792 O O . ILE A 1 97 ? -8.509 1.470 8.158 1.00 87.00 97 ILE A O 1
ATOM 796 N N . LYS A 1 98 ? -8.633 -0.562 9.102 1.00 85.25 98 LYS A N 1
ATOM 797 C CA . LYS A 1 98 ? -8.483 -0.109 10.490 1.00 85.25 98 LYS A CA 1
ATOM 798 C C . LYS A 1 98 ? -7.138 0.581 10.735 1.00 85.25 98 LYS A C 1
ATOM 800 O O . LYS A 1 98 ? -7.065 1.526 11.515 1.00 85.25 98 LYS A O 1
ATOM 805 N N . ALA A 1 99 ? -6.089 0.173 10.024 1.00 85.06 99 ALA A N 1
ATOM 806 C CA . ALA A 1 99 ? -4.795 0.856 10.010 1.00 85.06 99 ALA A CA 1
ATOM 807 C C . ALA A 1 99 ? -4.757 2.100 9.089 1.00 85.06 99 ALA A C 1
ATOM 809 O O . ALA A 1 99 ? -3.680 2.639 8.837 1.00 85.06 99 ALA A O 1
ATOM 810 N N . ARG A 1 100 ? -5.913 2.577 8.599 1.00 87.94 100 ARG A N 1
ATOM 811 C CA . ARG A 1 100 ? -6.064 3.656 7.603 1.00 87.94 100 ARG A CA 1
ATOM 812 C C . ARG A 1 100 ? -5.403 3.363 6.254 1.00 87.94 100 ARG A C 1
ATOM 814 O O . ARG A 1 100 ? -4.992 4.282 5.553 1.00 87.94 100 ARG A O 1
ATOM 821 N N . ALA A 1 101 ? -5.337 2.097 5.860 1.00 91.06 101 ALA A N 1
ATOM 822 C CA . ALA A 1 101 ? -4.901 1.673 4.536 1.00 91.06 101 ALA A CA 1
ATOM 823 C C . ALA A 1 101 ? -6.092 1.087 3.771 1.00 91.06 101 ALA A C 1
ATOM 825 O O . ALA A 1 101 ? -6.330 -0.117 3.778 1.00 91.06 101 ALA A O 1
ATOM 826 N N . SER A 1 102 ? -6.871 1.969 3.141 1.00 91.69 102 SER A N 1
ATOM 827 C CA . SER A 1 102 ? -8.003 1.579 2.284 1.00 91.69 102 SER A CA 1
ATOM 828 C C . SER A 1 102 ? -7.559 1.094 0.907 1.00 91.69 102 SER A C 1
ATOM 830 O O . SER A 1 102 ? -8.223 0.265 0.290 1.00 91.69 102 SER A O 1
ATOM 832 N N . ARG A 1 103 ? -6.414 1.606 0.447 1.00 94.12 103 ARG A N 1
ATOM 833 C CA . ARG A 1 103 ? -5.835 1.346 -0.864 1.00 94.12 103 ARG A CA 1
ATOM 834 C C . ARG A 1 103 ? -4.337 1.103 -0.738 1.00 94.12 103 ARG A C 1
ATOM 836 O O . ARG A 1 103 ? -3.659 1.768 0.049 1.00 94.12 103 ARG A O 1
ATOM 843 N N . ILE A 1 104 ? -3.820 0.181 -1.535 1.00 94.75 104 ILE A N 1
ATOM 844 C CA . ILE A 1 104 ? -2.389 -0.035 -1.733 1.00 94.75 104 ILE A CA 1
ATOM 845 C C . ILE A 1 104 ? -2.079 0.284 -3.188 1.00 94.75 104 ILE A C 1
ATOM 847 O O . ILE A 1 104 ? -2.644 -0.332 -4.083 1.00 94.75 104 ILE A O 1
ATOM 851 N N . VAL A 1 105 ? -1.186 1.237 -3.432 1.00 95.12 105 VAL A N 1
ATOM 852 C CA . VAL A 1 105 ? -0.724 1.586 -4.776 1.00 95.12 105 VAL A CA 1
ATOM 853 C C . VAL A 1 105 ? 0.661 0.982 -4.971 1.00 95.12 105 VAL A C 1
ATOM 855 O O . VAL A 1 105 ? 1.613 1.344 -4.278 1.00 95.12 105 VAL A O 1
ATOM 858 N N . VAL A 1 106 ? 0.776 0.046 -5.907 1.00 94.19 106 VAL A N 1
ATOM 859 C CA . VAL A 1 106 ? 2.049 -0.589 -6.256 1.00 94.19 106 VAL A CA 1
ATOM 860 C C . VAL A 1 106 ? 2.663 0.141 -7.447 1.00 94.19 106 VAL A C 1
ATOM 862 O O . VAL A 1 106 ? 2.007 0.373 -8.465 1.00 94.19 106 VAL A O 1
ATOM 865 N N . VAL A 1 107 ? 3.932 0.519 -7.318 1.00 92.12 107 VAL A N 1
ATOM 866 C CA . VAL A 1 107 ? 4.686 1.275 -8.326 1.00 92.12 107 VAL A CA 1
ATOM 867 C C . VAL A 1 107 ? 6.080 0.690 -8.516 1.00 92.12 107 VAL A C 1
ATOM 869 O O . VAL A 1 107 ? 6.559 -0.066 -7.671 1.00 92.12 107 VAL A O 1
ATOM 872 N N . HIS A 1 108 ? 6.780 1.060 -9.588 1.00 90.19 108 HIS A N 1
ATOM 873 C CA . HIS A 1 108 ? 8.164 0.625 -9.767 1.00 90.19 108 HIS A CA 1
ATOM 874 C C . HIS A 1 108 ? 9.070 1.273 -8.723 1.00 90.19 108 HIS A C 1
ATOM 876 O O . HIS A 1 108 ? 9.703 0.575 -7.925 1.00 90.19 108 HIS A O 1
ATOM 882 N N . ASN A 1 109 ? 9.046 2.605 -8.647 1.00 89.88 109 ASN A N 1
ATOM 883 C CA . ASN A 1 109 ? 9.763 3.384 -7.643 1.00 89.88 109 ASN A CA 1
ATOM 884 C C . ASN A 1 109 ? 8.904 4.519 -7.088 1.00 89.88 109 ASN A C 1
ATOM 886 O O . ASN A 1 109 ? 8.104 5.127 -7.795 1.00 89.88 109 ASN A O 1
ATOM 890 N N . ILE A 1 110 ? 9.137 4.842 -5.819 1.00 91.56 110 ILE A N 1
ATOM 891 C CA . ILE A 1 110 ? 8.656 6.074 -5.198 1.00 91.56 110 ILE A CA 1
ATOM 892 C C . ILE A 1 110 ? 9.863 7.001 -5.117 1.00 91.56 110 ILE A C 1
ATOM 894 O O . ILE A 1 110 ? 10.819 6.713 -4.395 1.00 91.56 110 ILE A O 1
ATOM 898 N N . LEU A 1 111 ? 9.852 8.082 -5.884 1.00 89.44 111 LEU A N 1
ATOM 899 C CA . LEU A 1 111 ? 10.972 9.011 -5.998 1.00 89.44 111 LEU A CA 1
ATOM 900 C C . LEU A 1 111 ? 10.802 10.141 -4.984 1.00 89.44 111 LEU A C 1
ATOM 902 O O . LEU A 1 111 ? 9.720 10.705 -4.863 1.00 89.44 111 LEU A O 1
ATOM 906 N N . GLN A 1 112 ? 11.863 10.472 -4.251 1.00 85.94 112 GLN A N 1
ATOM 907 C CA . GLN A 1 112 ? 11.909 11.569 -3.288 1.00 85.94 112 GLN A CA 1
ATOM 908 C C . GLN A 1 112 ? 12.735 12.720 -3.879 1.00 85.94 112 GLN A C 1
ATOM 910 O O . GLN A 1 112 ? 13.938 12.582 -4.092 1.00 85.94 112 GLN A O 1
ATOM 915 N N . SER A 1 113 ? 12.104 13.881 -4.073 1.00 75.38 113 SER A N 1
ATOM 916 C CA . SER A 1 113 ? 12.607 15.039 -4.830 1.00 75.38 113 SER A CA 1
ATOM 917 C C . SER A 1 113 ? 12.649 14.816 -6.352 1.00 75.38 113 SER A C 1
ATOM 919 O O . SER A 1 113 ? 12.562 13.697 -6.844 1.00 75.38 113 SER A O 1
ATOM 921 N N . GLN A 1 114 ? 12.839 15.894 -7.121 1.00 64.88 114 GLN A N 1
ATOM 922 C CA . GLN A 1 114 ? 13.046 15.845 -8.581 1.00 64.88 114 GLN A CA 1
ATOM 923 C C . GLN A 1 114 ? 14.359 15.140 -8.993 1.00 64.88 114 GLN A C 1
ATOM 925 O O . GLN A 1 114 ? 14.648 14.984 -10.178 1.00 64.88 114 GLN A O 1
ATOM 930 N N . SER A 1 115 ? 15.184 14.724 -8.031 1.00 56.91 115 SER A N 1
ATOM 931 C CA . SER A 1 115 ? 16.409 13.975 -8.277 1.00 56.91 115 SER A CA 1
ATOM 932 C C . SER A 1 115 ? 16.162 12.466 -8.236 1.00 56.91 115 SER A C 1
ATOM 934 O O . SER A 1 115 ? 15.920 11.895 -7.178 1.00 56.91 115 SER A O 1
ATOM 936 N N . VAL A 1 116 ? 16.376 11.808 -9.376 1.00 58.72 116 VAL A N 1
ATOM 937 C CA . VAL A 1 116 ? 16.235 10.356 -9.641 1.00 58.72 116 VAL A CA 1
ATOM 938 C C . VAL A 1 116 ? 17.045 9.443 -8.689 1.00 58.72 116 VAL A C 1
ATOM 940 O O . VAL A 1 116 ? 16.861 8.233 -8.673 1.00 58.72 116 VAL A O 1
ATOM 943 N N . ARG A 1 117 ? 17.953 9.994 -7.871 1.00 63.31 117 ARG A N 1
ATOM 944 C CA . ARG A 1 117 ? 18.865 9.222 -7.006 1.00 63.31 117 ARG A CA 1
ATOM 945 C C . ARG A 1 117 ? 18.313 8.840 -5.632 1.00 63.31 117 ARG A C 1
ATOM 947 O O . ARG A 1 117 ? 18.962 8.051 -4.952 1.00 63.31 117 ARG A O 1
ATOM 954 N N . SER A 1 118 ? 17.174 9.386 -5.212 1.00 77.69 118 SER A N 1
ATOM 955 C CA . SER A 1 118 ? 16.575 9.061 -3.915 1.00 77.69 118 SER A CA 1
ATOM 956 C C . SER A 1 118 ? 15.239 8.370 -4.143 1.00 77.69 118 SER A C 1
ATOM 958 O O . SER A 1 118 ? 14.258 9.030 -4.470 1.00 77.69 118 SER A O 1
ATOM 960 N N . SER A 1 119 ? 15.202 7.046 -4.001 1.00 85.12 119 SER A N 1
ATOM 961 C CA . SER A 1 119 ? 13.959 6.274 -4.007 1.00 85.12 119 SER A CA 1
ATOM 962 C C . SER A 1 119 ? 13.701 5.651 -2.640 1.00 85.12 119 SER A C 1
ATOM 964 O O . SER A 1 119 ? 14.633 5.331 -1.898 1.00 85.12 119 SER A O 1
ATOM 966 N N . VAL A 1 120 ? 12.425 5.499 -2.296 1.00 88.19 120 VAL A N 1
ATOM 967 C CA . VAL A 1 120 ? 11.986 4.844 -1.060 1.00 88.19 120 VAL A CA 1
ATOM 968 C C . VAL A 1 120 ? 11.224 3.564 -1.384 1.00 88.19 120 VAL A C 1
ATOM 970 O O . VAL A 1 120 ? 10.534 3.474 -2.397 1.00 88.19 120 VAL A O 1
ATOM 973 N N . GLY A 1 121 ? 11.361 2.561 -0.515 1.00 88.56 121 GLY A N 1
ATOM 974 C CA . GLY A 1 121 ? 10.735 1.252 -0.718 1.00 88.56 121 GLY A CA 1
ATOM 975 C C . GLY A 1 121 ? 9.237 1.211 -0.430 1.00 88.56 121 GLY A C 1
ATOM 976 O O . GLY A 1 121 ? 8.523 0.365 -0.964 1.00 88.56 121 GLY A O 1
ATOM 977 N N . GLY A 1 122 ? 8.751 2.148 0.378 1.00 91.56 122 GLY A N 1
ATOM 978 C CA . GLY A 1 122 ? 7.340 2.298 0.684 1.00 91.56 122 GLY A CA 1
ATOM 979 C C . GLY A 1 122 ? 7.061 3.640 1.345 1.00 91.56 122 GLY A C 1
ATOM 980 O O . GLY A 1 122 ? 7.960 4.271 1.906 1.00 91.56 122 GLY A O 1
ATOM 981 N N . LEU A 1 123 ? 5.811 4.078 1.261 1.00 92.19 123 LEU A N 1
ATOM 982 C CA . LEU A 1 123 ? 5.346 5.335 1.830 1.00 92.19 123 LEU A CA 1
ATOM 983 C C . LEU A 1 123 ? 3.904 5.167 2.308 1.00 92.19 123 LEU A C 1
ATOM 985 O O . LEU A 1 123 ? 3.049 4.737 1.544 1.00 92.19 123 LEU A O 1
ATOM 989 N N . ALA A 1 124 ? 3.618 5.524 3.556 1.00 93.12 124 ALA A N 1
ATOM 990 C CA . ALA A 1 124 ? 2.253 5.539 4.072 1.00 93.12 124 ALA A CA 1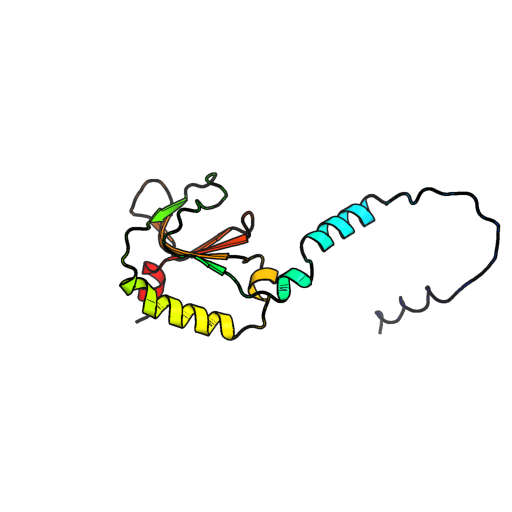
ATOM 991 C C . ALA A 1 124 ? 1.698 6.968 4.044 1.00 93.12 124 ALA A C 1
ATOM 993 O O . ALA A 1 124 ? 2.274 7.881 4.645 1.00 93.12 124 ALA A O 1
ATOM 994 N N . ASP A 1 125 ? 0.560 7.150 3.380 1.00 93.25 125 ASP A N 1
ATOM 995 C CA . ASP A 1 125 ? -0.192 8.396 3.375 1.00 93.25 125 ASP A CA 1
ATOM 996 C C . ASP A 1 125 ? -1.551 8.221 4.078 1.00 93.25 125 ASP A C 1
ATOM 998 O O . ASP A 1 125 ? -2.564 7.879 3.451 1.00 93.25 125 ASP A O 1
ATOM 1002 N N . PRO A 1 126 ? -1.612 8.514 5.388 1.00 87.12 126 PRO A N 1
ATOM 1003 C CA . PRO A 1 126 ? -2.853 8.426 6.145 1.00 87.12 126 PRO A CA 1
ATOM 1004 C C . PRO A 1 126 ? -3.863 9.522 5.773 1.00 87.12 126 PRO A C 1
ATOM 1006 O O . PRO A 1 126 ? -5.020 9.421 6.176 1.00 87.12 126 PRO A O 1
ATOM 1009 N N . THR A 1 127 ? -3.464 10.570 5.037 1.00 89.44 127 THR A N 1
ATOM 1010 C CA . THR A 1 127 ? -4.381 11.642 4.606 1.00 89.44 127 THR A CA 1
ATOM 1011 C C . THR A 1 127 ? -5.273 11.194 3.455 1.00 89.44 127 THR A C 1
ATOM 1013 O O . THR A 1 127 ? -6.436 11.584 3.393 1.00 89.44 127 THR A O 1
ATOM 1016 N N . GLN A 1 128 ? -4.751 10.325 2.587 1.00 92.19 128 GLN A N 1
ATOM 1017 C CA . GLN A 1 128 ? -5.488 9.710 1.480 1.00 92.19 128 GLN A CA 1
ATOM 1018 C C . GLN A 1 128 ? -5.951 8.279 1.798 1.00 92.19 128 GLN A C 1
ATOM 1020 O O . GLN A 1 128 ? -6.711 7.693 1.030 1.00 92.19 128 GLN A O 1
ATOM 1025 N N . SER A 1 129 ? -5.530 7.729 2.943 1.00 92.88 129 SER A N 1
ATOM 1026 C CA . SER A 1 129 ? -5.714 6.323 3.327 1.00 92.88 129 SER A CA 1
ATOM 1027 C C . SER A 1 129 ? -5.089 5.341 2.327 1.00 92.88 129 SER A C 1
ATOM 1029 O O . SER A 1 129 ? -5.711 4.333 1.964 1.00 92.88 129 SER A O 1
ATOM 1031 N N . ILE A 1 130 ? -3.879 5.671 1.858 1.00 95.00 130 ILE A N 1
ATOM 1032 C CA . ILE A 1 130 ? -3.128 4.932 0.836 1.00 95.00 130 ILE A CA 1
ATOM 1033 C C . ILE A 1 130 ? -1.768 4.504 1.393 1.00 95.00 130 ILE A C 1
ATOM 1035 O O . ILE A 1 130 ? -1.070 5.294 2.028 1.00 95.00 130 ILE A O 1
ATOM 1039 N N . ILE A 1 131 ? -1.361 3.269 1.108 1.00 95.00 131 ILE A N 1
ATOM 1040 C CA . ILE A 1 131 ? 0.032 2.827 1.230 1.00 95.00 131 ILE A CA 1
ATOM 1041 C C . ILE A 1 131 ? 0.612 2.681 -0.177 1.00 95.00 131 ILE A C 1
ATOM 1043 O O . ILE A 1 131 ? 0.041 1.996 -1.016 1.00 95.00 131 ILE A O 1
ATOM 1047 N N . TYR A 1 132 ? 1.759 3.297 -0.429 1.00 94.50 132 TYR A N 1
ATOM 1048 C CA . TYR A 1 132 ? 2.526 3.142 -1.657 1.00 94.50 132 TYR A CA 1
ATOM 1049 C C . TYR A 1 132 ? 3.641 2.123 -1.428 1.00 94.50 132 TYR A C 1
ATOM 1051 O O . TYR A 1 132 ? 4.373 2.227 -0.440 1.00 94.50 132 TYR A O 1
ATOM 1059 N N . LEU A 1 133 ? 3.796 1.165 -2.339 1.00 93.88 133 LEU A N 1
ATOM 1060 C CA . LEU A 1 133 ? 4.836 0.135 -2.287 1.00 93.88 133 LEU A CA 1
ATOM 1061 C C . LEU A 1 133 ? 5.647 0.141 -3.585 1.00 93.88 133 LEU A C 1
ATOM 1063 O O . LEU A 1 133 ? 5.075 0.189 -4.673 1.00 93.88 133 LEU A O 1
ATOM 1067 N N . SER A 1 134 ? 6.975 0.086 -3.468 1.00 91.06 134 SER A N 1
ATOM 1068 C CA . SER A 1 134 ? 7.892 0.022 -4.611 1.00 91.06 134 SER A CA 1
ATOM 1069 C C . SER A 1 134 ? 8.343 -1.414 -4.888 1.00 91.06 134 SER A C 1
ATOM 1071 O O . SER A 1 134 ? 8.850 -2.103 -3.998 1.00 91.06 134 SER A O 1
ATOM 1073 N N . LEU A 1 135 ? 8.251 -1.825 -6.155 1.00 86.88 135 LEU A N 1
ATOM 1074 C CA . LEU A 1 135 ? 8.767 -3.106 -6.651 1.00 86.88 135 LEU A CA 1
ATOM 1075 C C . LEU A 1 135 ? 10.278 -3.239 -6.442 1.00 86.88 135 LEU A C 1
ATOM 1077 O O . LEU A 1 135 ? 10.762 -4.280 -5.996 1.00 86.88 135 LEU A O 1
ATOM 1081 N N . HIS A 1 136 ? 11.033 -2.168 -6.701 1.00 73.06 136 HIS A N 1
ATOM 1082 C CA . HIS A 1 136 ? 12.494 -2.184 -6.620 1.00 73.06 136 HIS A CA 1
ATOM 1083 C C . HIS A 1 136 ? 13.020 -2.505 -5.210 1.00 73.06 136 HIS A C 1
ATOM 1085 O O . HIS A 1 136 ? 14.099 -3.078 -5.059 1.00 73.06 136 HIS A O 1
ATOM 1091 N N . SER A 1 137 ? 12.269 -2.155 -4.161 1.00 59.69 137 SER A N 1
ATOM 1092 C CA . SER A 1 137 ? 12.646 -2.484 -2.783 1.00 59.69 137 SER A CA 1
ATOM 1093 C C . SER A 1 137 ? 12.231 -3.890 -2.358 1.00 59.69 137 SER A C 1
ATOM 1095 O O . SER A 1 137 ? 12.859 -4.446 -1.460 1.00 59.69 137 SER A O 1
ATOM 1097 N N . ALA A 1 138 ? 11.199 -4.463 -2.978 1.00 55.09 138 ALA A N 1
ATOM 1098 C CA . ALA A 1 138 ? 10.730 -5.811 -2.676 1.00 55.09 138 ALA A CA 1
ATOM 1099 C C . ALA A 1 138 ? 11.628 -6.896 -3.293 1.00 55.09 138 ALA A C 1
ATOM 1101 O O . ALA A 1 138 ? 11.862 -7.930 -2.675 1.00 55.09 138 ALA A O 1
ATOM 1102 N N . LEU A 1 139 ? 12.193 -6.631 -4.475 1.00 54.00 139 LEU A N 1
ATOM 1103 C CA . LEU A 1 139 ? 13.051 -7.570 -5.209 1.00 54.00 139 LEU A CA 1
ATOM 1104 C C . LEU A 1 139 ? 14.491 -7.673 -4.668 1.00 54.00 139 LEU A C 1
ATOM 1106 O O . LEU A 1 139 ? 15.266 -8.492 -5.149 1.00 54.00 139 LEU A O 1
ATOM 1110 N N . LYS A 1 140 ? 14.867 -6.870 -3.662 1.00 53.12 140 LYS A N 1
ATOM 1111 C CA . LYS A 1 140 ? 16.178 -6.971 -2.986 1.00 53.12 140 LYS A CA 1
ATOM 1112 C C . LYS A 1 140 ? 16.245 -8.070 -1.920 1.00 53.12 140 LYS A C 1
ATOM 1114 O O . LYS A 1 140 ? 17.292 -8.238 -1.302 1.00 53.12 140 LYS A O 1
ATOM 1119 N N . VAL A 1 141 ? 15.152 -8.791 -1.681 1.00 45.16 141 VAL A N 1
ATOM 1120 C CA . VAL A 1 141 ? 15.104 -9.916 -0.740 1.00 45.16 141 VAL A CA 1
ATOM 1121 C C . VAL A 1 141 ? 15.382 -11.218 -1.498 1.00 45.16 141 VAL A C 1
ATOM 1123 O O . VAL A 1 141 ? 14.476 -12.023 -1.685 1.00 45.16 141 VAL A O 1
ATOM 1126 N N . VAL A 1 142 ? 16.621 -11.402 -1.967 1.00 37.88 142 VAL A N 1
ATOM 1127 C CA . VAL A 1 142 ? 17.199 -12.706 -2.356 1.00 37.88 142 VAL A CA 1
ATOM 1128 C C . VAL A 1 142 ? 18.682 -12.707 -2.012 1.00 37.88 142 VAL A C 1
ATOM 1130 O O . VAL A 1 142 ? 19.379 -11.757 -2.435 1.00 37.88 142 VAL A O 1
#

Sequence (142 aa):
MILFLFLTALACNPKEENPSTKPFSLDKDTSLLLLLLQIDRFENYDQDVEILTHTDIPPYSGKSNFSLDLNYEASDLEPYLELLKQEIQKYPRGYMIKARASRIVVVHNILQSQSVRSSVGGLADPTQSIIYLSLHSALKVV

Foldseek 3Di:
DPVVVPPPPVPDDDDDDDDDDDPPPCPPVNVVVVVVVVLDDVVLQQAAAAEAALDFCFAPNPPFQKGFARPDDPVLCVVVVVVVVVVSVVDHGNPLVVVLQNYEYEGQWIDGHPDPPDTDQWDQRSVNSYIYGHSPNVVVPD

Secondary structure (DSSP, 8-state):
--GGGSSGGG-----------------HHHHHHHHHHHHS-GGGGGSPPEEE-S----GGGGTSSEEEE----HHHHHHHHHHHHHHHTTS-TTHHHHTT-SEEEEESEEEESS-TT-EESEEEETTTTEEEEEHHHHTT--

Radius of gyration: 23.56 Å; chains: 1; bounding box: 63×34×59 Å